Protein AF-A0A2V7YS15-F1 (afdb_monomer)

Nearest PDB structures (foldseek):
  3s1s-assembly1_A  TM=3.510E-01  e=2.056E-02  Bacillus pumilus
  4u0o-assembly1_B  TM=4.362E-01  e=7.128E+00  Thermosynechococcus vestitus BP-1
  8kg8-assembly1_G  TM=2.153E-01  e=8.095E+00  Saccharomyces cerevisiae S288C

Foldseek 3Di:
DDQAAQKFWAFLVGHTAEGEHEDQDPPDDQQNVLVVLLVNLQRHVNRPDHQWYWYDYLQWIFIAGNDHSNHHPPDDRDGGPDIDGCNQQLVVVCPPVPDHSNRDDRVRRSVSVVVLLVCLQVVPVSSPPDPRCVVSCSSVRSHVIDMDGPVVD

Secondary structure (DSSP, 8-state):
--SS-SEEEE-TTS-EEEEEEE---SS--HHHHHHHHHHHHHH-GGG-S-SEEEEE-SSEEEEEES------TTPPPPPPSEEEE-HHHHGGGGTTS---GGG--HHHHHHHHHHHHHHHHTT-GGGG-SHHHHHHTHHHHHTT-EEE-SS--

Radius of gyration: 14.55 Å; Cα contacts (8 Å, |Δi|>4): 277; chains: 1; bounding box: 40×32×36 Å

pLDDT: mean 91.06, std 8.46, range [52.69, 98.38]

Structure (mmCIF, N/CA/C/O backbone):
data_AF-A0A2V7YS15-F1
#
_entry.id   AF-A0A2V7YS15-F1
#
loop_
_atom_site.group_PDB
_atom_site.id
_atom_site.type_symbol
_atom_site.label_atom_id
_atom_site.label_alt_id
_atom_site.label_comp_id
_atom_site.label_asym_id
_atom_site.label_entity_id
_atom_site.label_seq_id
_atom_site.pdbx_PDB_ins_code
_atom_site.Cartn_x
_atom_site.Cartn_y
_atom_site.Cartn_z
_atom_site.occupancy
_atom_site.B_iso_or_equiv
_atom_site.auth_seq_id
_atom_site.auth_comp_id
_atom_site.auth_asym_id
_atom_site.auth_atom_id
_atom_site.pdbx_PDB_model_num
ATOM 1 N N . MET A 1 1 ? 18.930 -5.174 7.131 1.00 52.69 1 MET A N 1
ATOM 2 C CA . MET A 1 1 ? 17.753 -4.620 6.423 1.00 52.69 1 MET A CA 1
ATOM 3 C C . MET A 1 1 ? 16.972 -5.788 5.851 1.00 52.69 1 MET A C 1
ATOM 5 O O . MET A 1 1 ? 17.597 -6.811 5.599 1.00 52.69 1 MET A O 1
ATOM 9 N N . ALA A 1 2 ? 15.646 -5.676 5.733 1.00 61.12 2 ALA A N 1
ATOM 10 C CA . ALA A 1 2 ? 14.860 -6.693 5.038 1.00 61.12 2 ALA A CA 1
ATOM 11 C C . ALA A 1 2 ? 15.300 -6.718 3.570 1.00 61.12 2 ALA A C 1
ATOM 13 O O . ALA A 1 2 ? 15.472 -5.659 2.972 1.00 61.12 2 ALA A O 1
ATOM 14 N N . THR A 1 3 ? 15.557 -7.907 3.036 1.00 79.38 3 THR A N 1
ATOM 15 C CA . THR A 1 3 ? 15.958 -8.116 1.636 1.00 79.38 3 THR A CA 1
ATOM 16 C C . THR A 1 3 ? 14.754 -8.347 0.723 1.00 79.38 3 THR A C 1
ATOM 18 O O . THR A 1 3 ? 14.917 -8.540 -0.480 1.00 79.38 3 THR A O 1
ATOM 21 N N . GLN A 1 4 ? 13.553 -8.379 1.302 1.00 87.06 4 GLN A N 1
ATOM 22 C CA . GLN A 1 4 ? 12.295 -8.706 0.650 1.00 87.06 4 GLN A CA 1
ATOM 23 C C . GLN A 1 4 ? 11.182 -7.791 1.174 1.00 87.06 4 GLN A C 1
ATOM 25 O O . GLN A 1 4 ? 11.241 -7.414 2.349 1.00 87.06 4 GLN A O 1
ATOM 30 N N . PRO A 1 5 ? 10.184 -7.473 0.326 1.00 92.31 5 PRO A N 1
ATOM 31 C CA . PRO A 1 5 ? 8.972 -6.780 0.745 1.00 92.31 5 PRO A CA 1
ATOM 32 C C . PRO A 1 5 ? 8.257 -7.500 1.884 1.00 92.31 5 PRO A C 1
ATOM 34 O O . PRO A 1 5 ? 8.309 -8.726 1.954 1.00 92.31 5 PRO A O 1
ATOM 37 N N . ASP A 1 6 ? 7.530 -6.760 2.721 1.00 95.25 6 ASP A N 1
ATOM 38 C CA . ASP A 1 6 ? 6.666 -7.380 3.733 1.00 95.25 6 ASP A CA 1
ATOM 39 C C . ASP A 1 6 ? 5.538 -8.198 3.065 1.00 95.25 6 ASP A C 1
ATOM 41 O O . ASP A 1 6 ? 5.227 -9.291 3.527 1.00 95.25 6 ASP A O 1
ATOM 45 N N . PHE A 1 7 ? 4.969 -7.732 1.940 1.00 97.00 7 PHE A N 1
ATOM 46 C CA . PHE A 1 7 ? 3.996 -8.509 1.159 1.00 97.00 7 PHE A CA 1
ATOM 47 C C . PHE A 1 7 ? 4.128 -8.313 -0.355 1.00 97.00 7 PHE A C 1
ATOM 49 O O . PHE A 1 7 ? 4.460 -7.235 -0.852 1.00 97.00 7 PHE A O 1
ATOM 56 N N . PHE A 1 8 ? 3.747 -9.346 -1.103 1.00 97.25 8 PHE A N 1
ATOM 57 C CA . PHE A 1 8 ? 3.459 -9.271 -2.532 1.00 97.25 8 PHE A CA 1
ATOM 58 C C . PHE A 1 8 ? 1.961 -9.445 -2.775 1.00 97.25 8 PHE A C 1
ATOM 60 O O . PHE A 1 8 ? 1.339 -10.349 -2.217 1.00 97.25 8 PHE A O 1
ATOM 67 N N . LEU A 1 9 ? 1.394 -8.622 -3.655 1.00 97.62 9 LEU A N 1
ATOM 68 C CA . LEU A 1 9 ? 0.040 -8.788 -4.174 1.00 97.62 9 LEU A CA 1
ATOM 69 C C . LEU A 1 9 ? 0.115 -9.277 -5.617 1.00 97.62 9 LEU A C 1
ATOM 71 O O . LEU A 1 9 ? 0.671 -8.602 -6.485 1.00 97.62 9 LEU A O 1
ATOM 75 N N . TYR A 1 10 ? -0.507 -10.419 -5.875 1.00 97.56 10 TYR A N 1
ATOM 76 C CA . TYR A 1 10 ? -0.712 -10.957 -7.212 1.00 97.56 10 TYR A CA 1
ATOM 77 C C . TYR A 1 10 ? -2.154 -10.731 -7.654 1.00 97.56 10 TYR A C 1
ATOM 79 O O . TYR A 1 10 ? -3.079 -10.913 -6.861 1.00 97.56 10 TYR A O 1
ATOM 87 N N . ASP A 1 11 ? -2.349 -10.372 -8.922 1.00 96.62 11 ASP A N 1
ATOM 88 C CA . ASP A 1 11 ? -3.677 -10.276 -9.524 1.00 96.62 11 ASP A CA 1
ATOM 89 C C . ASP A 1 11 ? -4.343 -11.662 -9.649 1.00 96.62 11 ASP A C 1
ATOM 91 O O . ASP A 1 11 ? -3.733 -12.716 -9.429 1.00 96.62 11 ASP A O 1
ATOM 95 N N . ARG A 1 12 ? -5.619 -11.678 -10.046 1.00 96.56 12 ARG A N 1
ATOM 96 C CA . ARG A 1 12 ? -6.408 -12.912 -10.209 1.00 96.56 12 ARG A CA 1
ATOM 97 C C . ARG A 1 12 ? -5.818 -13.944 -11.184 1.00 96.56 12 ARG A C 1
ATOM 99 O O . ARG A 1 12 ? -6.219 -15.105 -11.141 1.00 96.56 12 ARG A O 1
ATOM 106 N N . ILE A 1 13 ? -4.923 -13.536 -12.092 1.00 96.06 13 ILE A N 1
ATOM 107 C CA . ILE A 1 13 ? -4.258 -14.434 -13.052 1.00 96.06 13 ILE A CA 1
ATOM 108 C C . ILE A 1 13 ? -2.817 -14.772 -12.645 1.00 96.06 13 ILE A C 1
ATOM 110 O O . ILE A 1 13 ? -2.119 -15.455 -13.392 1.00 96.06 13 ILE A O 1
ATOM 114 N N . GLY A 1 14 ? -2.386 -14.353 -11.453 1.00 95.38 14 GLY A N 1
ATOM 115 C CA . GLY A 1 14 ? -1.090 -14.695 -10.874 1.00 95.38 14 GLY A CA 1
ATOM 116 C C . GLY A 1 14 ? 0.060 -13.790 -11.312 1.00 95.38 14 GLY A C 1
ATOM 117 O O . GLY A 1 14 ? 1.216 -14.170 -11.138 1.00 95.38 14 GLY A O 1
ATOM 118 N N . ARG A 1 15 ? -0.213 -12.607 -11.876 1.00 95.88 15 ARG A N 1
ATOM 119 C CA . ARG A 1 15 ? 0.835 -11.621 -12.186 1.00 95.88 15 ARG A CA 1
ATOM 120 C C . ARG A 1 15 ? 1.074 -10.717 -10.990 1.00 95.88 15 ARG A C 1
ATOM 122 O O . ARG A 1 15 ? 0.130 -10.361 -10.291 1.00 95.88 15 ARG A O 1
ATOM 129 N N . LEU A 1 16 ? 2.328 -10.328 -10.774 1.00 96.56 16 LEU A N 1
ATOM 130 C CA . LEU A 1 16 ? 2.676 -9.381 -9.720 1.00 96.56 16 LEU A CA 1
ATOM 131 C C . LEU A 1 16 ? 1.987 -8.035 -9.993 1.00 96.56 16 LEU A C 1
ATOM 133 O O . LEU A 1 16 ? 2.239 -7.404 -11.017 1.00 96.56 16 LEU A O 1
ATOM 137 N N . ALA A 1 17 ? 1.104 -7.627 -9.086 1.00 97.25 17 ALA A N 1
ATOM 138 C CA . ALA A 1 17 ? 0.336 -6.392 -9.181 1.00 97.25 17 ALA A CA 1
ATOM 139 C C . ALA A 1 17 ? 0.932 -5.298 -8.294 1.00 97.25 17 ALA A C 1
ATOM 141 O O . ALA A 1 17 ? 1.083 -4.167 -8.750 1.00 97.25 17 ALA A O 1
ATOM 142 N N . ALA A 1 18 ? 1.310 -5.630 -7.057 1.00 97.88 18 ALA A N 1
ATOM 143 C CA . ALA A 1 18 ? 1.953 -4.682 -6.157 1.00 97.88 18 ALA A CA 1
ATOM 144 C C . ALA A 1 18 ? 3.037 -5.331 -5.293 1.00 97.88 18 ALA A C 1
ATOM 146 O O . ALA A 1 18 ? 2.898 -6.477 -4.861 1.00 97.88 18 ALA A O 1
ATOM 147 N N . VAL A 1 19 ? 4.077 -4.558 -4.991 1.00 97.31 19 VAL A N 1
ATOM 148 C CA . VAL A 1 19 ? 4.956 -4.795 -3.838 1.00 97.31 19 VAL A CA 1
ATOM 149 C C . VAL A 1 19 ? 4.508 -3.893 -2.695 1.00 97.31 19 VAL A C 1
ATOM 151 O O . VAL A 1 19 ? 4.219 -2.714 -2.912 1.00 97.31 19 VAL A O 1
ATOM 154 N N . ILE A 1 20 ? 4.415 -4.447 -1.490 1.00 97.69 20 ILE A N 1
ATOM 155 C CA . ILE A 1 20 ? 3.923 -3.736 -0.315 1.00 97.69 20 ILE A CA 1
ATOM 156 C C . ILE A 1 20 ? 4.985 -3.778 0.774 1.00 97.69 20 ILE A C 1
ATOM 158 O O . ILE A 1 20 ? 5.417 -4.847 1.201 1.00 97.69 20 ILE A O 1
ATOM 162 N N . GLU A 1 21 ? 5.356 -2.596 1.250 1.00 96.88 21 GLU A N 1
ATOM 163 C CA . GLU A 1 21 ? 6.235 -2.417 2.393 1.00 96.88 21 GLU A CA 1
ATOM 164 C C . GLU A 1 21 ? 5.456 -1.801 3.555 1.00 96.88 21 GLU A C 1
ATOM 166 O O . GLU A 1 21 ? 4.699 -0.841 3.390 1.00 96.88 21 GLU A O 1
ATOM 171 N N . VAL A 1 22 ? 5.681 -2.313 4.758 1.00 96.50 22 VAL A N 1
ATOM 172 C CA . VAL A 1 22 ? 5.062 -1.845 5.990 1.00 96.50 22 VAL A CA 1
ATOM 173 C C . VAL A 1 22 ? 6.109 -1.171 6.867 1.00 96.50 22 VAL A C 1
ATOM 175 O O . VAL A 1 22 ? 7.183 -1.693 7.182 1.00 96.50 22 VAL A O 1
ATOM 178 N N . ARG A 1 23 ? 5.803 0.047 7.310 1.00 95.06 23 ARG A N 1
ATOM 179 C CA . ARG A 1 23 ? 6.637 0.790 8.254 1.00 95.06 23 ARG A CA 1
ATOM 180 C C . ARG A 1 23 ? 5.788 1.346 9.371 1.00 95.06 23 ARG A C 1
ATOM 182 O O . ARG A 1 23 ? 5.013 2.272 9.176 1.00 95.06 23 ARG A O 1
ATOM 189 N N . ASN A 1 24 ? 6.035 0.876 10.589 1.00 93.12 24 ASN A N 1
ATOM 190 C CA . ASN A 1 24 ? 5.483 1.501 11.785 1.00 93.12 24 ASN A CA 1
ATOM 191 C C . ASN A 1 24 ? 6.273 2.771 12.159 1.00 93.12 24 ASN A C 1
ATOM 193 O O . ASN A 1 24 ? 7.007 2.812 13.148 1.00 93.12 24 ASN A O 1
ATOM 197 N N . ARG A 1 25 ? 6.181 3.793 11.303 1.00 93.69 25 ARG A N 1
ATOM 198 C CA . ARG A 1 25 ? 6.787 5.116 11.488 1.00 93.69 25 ARG A CA 1
ATOM 199 C C . ARG A 1 25 ? 5.704 6.181 11.363 1.00 93.69 25 ARG A C 1
ATOM 201 O O . ARG A 1 25 ? 4.844 6.086 10.500 1.00 93.69 25 ARG A O 1
ATOM 208 N N . ARG A 1 26 ? 5.768 7.203 12.214 1.00 91.56 26 ARG A N 1
ATOM 209 C CA . ARG A 1 26 ? 4.786 8.298 12.271 1.00 91.56 26 ARG A CA 1
ATOM 210 C C . ARG A 1 26 ? 5.356 9.593 11.739 1.00 91.56 26 ARG A C 1
ATOM 212 O O . ARG A 1 26 ? 6.579 9.732 11.654 1.00 91.56 26 ARG A O 1
ATOM 219 N N . ARG A 1 27 ? 4.463 10.545 11.457 1.00 93.69 27 ARG A N 1
ATOM 220 C CA . ARG A 1 27 ? 4.788 11.884 10.950 1.00 93.69 27 ARG A CA 1
ATOM 221 C C . ARG A 1 27 ? 5.687 11.797 9.721 1.00 93.69 27 ARG A C 1
ATOM 223 O O . ARG A 1 27 ? 6.688 12.502 9.604 1.00 93.69 27 ARG A O 1
ATOM 230 N N . THR A 1 28 ? 5.361 10.845 8.855 1.00 97.00 28 THR A N 1
ATOM 231 C CA . THR A 1 28 ? 6.078 10.591 7.614 1.00 97.00 28 THR A CA 1
ATOM 232 C C . THR A 1 28 ? 5.667 11.607 6.558 1.00 97.00 28 THR A C 1
ATOM 234 O O . THR A 1 28 ? 4.585 12.188 6.624 1.00 97.00 28 THR A O 1
ATOM 237 N N . SER A 1 29 ? 6.543 11.829 5.585 1.00 97.81 29 SER A N 1
ATOM 238 C CA . SER A 1 29 ? 6.294 12.714 4.449 1.00 97.81 29 SER A CA 1
ATOM 239 C C . SER A 1 29 ? 6.491 11.960 3.140 1.00 97.81 29 SER A C 1
ATOM 241 O O . SER A 1 29 ? 7.225 10.970 3.097 1.00 97.81 29 SER A O 1
ATOM 243 N N . SER A 1 30 ? 5.897 12.471 2.061 1.00 98.06 30 SER A N 1
ATOM 244 C CA . SER A 1 30 ? 6.129 11.966 0.703 1.00 98.06 30 SER A CA 1
ATOM 245 C C . SER A 1 30 ? 7.615 11.932 0.317 1.00 98.06 30 SER A C 1
ATOM 247 O O . SER A 1 30 ? 8.061 10.974 -0.307 1.00 98.06 30 SER A O 1
ATOM 249 N N . GLN A 1 31 ? 8.413 12.912 0.759 1.00 98.25 31 GLN A N 1
ATOM 250 C CA . GLN A 1 31 ? 9.863 12.933 0.518 1.00 98.25 31 GLN A CA 1
ATOM 251 C C . GLN A 1 31 ? 10.578 11.761 1.204 1.00 98.25 31 GLN A C 1
ATOM 253 O O . GLN A 1 31 ? 11.361 11.052 0.579 1.00 98.25 31 GLN A O 1
ATOM 258 N N . TRP A 1 32 ? 10.271 11.517 2.481 1.00 98.00 32 TRP A N 1
ATOM 259 C CA . TRP A 1 32 ? 10.825 10.375 3.209 1.00 98.00 32 TRP A CA 1
ATOM 260 C C . TRP A 1 32 ? 10.417 9.042 2.564 1.00 98.00 32 TRP A C 1
ATOM 262 O O . TRP A 1 32 ? 11.222 8.116 2.472 1.00 98.00 32 TRP A O 1
ATOM 272 N N . ALA A 1 33 ? 9.167 8.948 2.108 1.00 98.31 33 ALA A N 1
ATOM 273 C CA . ALA A 1 33 ? 8.634 7.762 1.453 1.00 98.31 33 ALA A CA 1
ATOM 274 C C . ALA A 1 33 ? 9.356 7.487 0.118 1.00 98.31 33 ALA A C 1
ATOM 276 O O . ALA A 1 33 ? 9.746 6.349 -0.150 1.00 98.31 33 ALA A O 1
ATOM 277 N N . ALA A 1 34 ? 9.605 8.537 -0.671 1.00 98.00 34 ALA A N 1
ATOM 278 C CA . ALA A 1 34 ? 10.366 8.485 -1.918 1.00 98.00 34 ALA A CA 1
ATOM 279 C C . ALA A 1 34 ? 11.811 8.022 -1.706 1.00 98.00 34 ALA A C 1
ATOM 281 O O . ALA A 1 34 ? 12.299 7.155 -2.434 1.00 98.00 34 ALA A O 1
ATOM 282 N N . GLU A 1 35 ? 12.485 8.562 -0.689 1.00 96.50 35 GLU A N 1
ATOM 283 C CA . GLU A 1 35 ? 13.842 8.154 -0.318 1.00 96.50 35 GLU A CA 1
ATOM 284 C C . GLU A 1 35 ? 13.881 6.684 0.104 1.00 96.50 35 GLU A C 1
ATOM 286 O O . GLU A 1 35 ? 14.718 5.924 -0.380 1.00 96.50 35 GLU A O 1
ATOM 291 N N . LEU A 1 36 ? 12.935 6.242 0.939 1.00 96.00 36 LEU A N 1
ATOM 292 C CA . LEU A 1 36 ? 12.857 4.843 1.350 1.00 96.00 36 LEU A CA 1
ATOM 293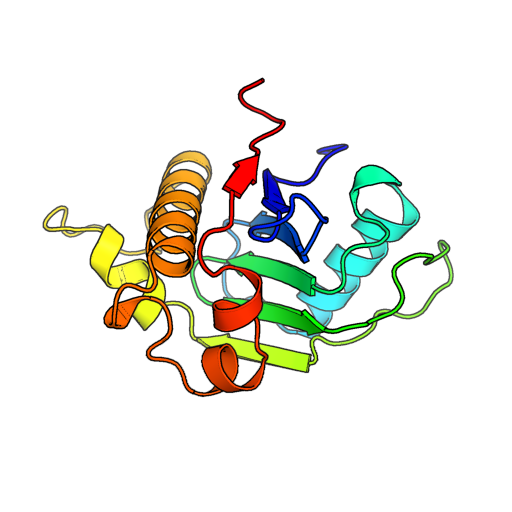 C C . LEU A 1 36 ? 12.653 3.905 0.152 1.00 96.00 36 LEU A C 1
ATOM 295 O O . LEU A 1 36 ? 13.380 2.919 0.032 1.00 96.00 36 LEU A O 1
ATOM 299 N N . ARG A 1 37 ? 11.695 4.205 -0.735 1.00 96.25 37 ARG A N 1
ATOM 300 C CA . ARG A 1 37 ? 11.438 3.405 -1.942 1.00 96.25 37 ARG A CA 1
ATOM 301 C C . ARG A 1 37 ? 12.681 3.330 -2.830 1.00 96.25 37 ARG A C 1
ATOM 303 O O . ARG A 1 37 ? 13.032 2.244 -3.285 1.00 96.25 37 ARG A O 1
ATOM 310 N N . ARG A 1 38 ? 13.367 4.458 -3.050 1.00 95.44 38 ARG A N 1
ATOM 311 C CA . ARG A 1 38 ? 14.607 4.504 -3.841 1.00 95.44 38 ARG A CA 1
ATOM 312 C C . ARG A 1 38 ? 15.696 3.626 -3.235 1.00 95.44 38 ARG A C 1
ATOM 314 O O . ARG A 1 38 ? 16.346 2.895 -3.972 1.00 95.44 38 ARG A O 1
ATOM 321 N N . ASN A 1 39 ? 15.886 3.671 -1.915 1.00 93.88 39 ASN A N 1
ATOM 322 C CA . ASN A 1 39 ? 16.863 2.818 -1.231 1.00 93.88 39 ASN A CA 1
ATOM 323 C C . ASN A 1 39 ? 16.534 1.332 -1.435 1.00 93.88 39 ASN A C 1
ATOM 325 O O . ASN A 1 39 ? 17.396 0.566 -1.840 1.00 93.88 39 ASN A O 1
ATOM 329 N N . LEU A 1 40 ? 15.272 0.939 -1.233 1.00 94.12 40 LEU A N 1
ATOM 330 C CA . LEU A 1 40 ? 14.847 -0.456 -1.387 1.00 94.12 40 LEU A CA 1
ATOM 331 C C . LEU A 1 40 ? 15.037 -0.977 -2.821 1.00 94.12 40 LEU A C 1
ATOM 333 O O . LEU A 1 40 ? 15.526 -2.086 -3.000 1.00 94.12 40 LEU A O 1
ATOM 337 N N . LEU A 1 41 ? 14.698 -0.182 -3.841 1.00 93.81 41 LEU A N 1
ATOM 338 C CA . LEU A 1 41 ? 14.832 -0.581 -5.251 1.00 93.81 41 LEU A CA 1
ATOM 339 C C . LEU A 1 41 ? 16.286 -0.632 -5.743 1.00 93.81 41 LEU A C 1
ATOM 341 O O . LEU A 1 41 ? 16.618 -1.470 -6.590 1.00 93.81 41 LEU A O 1
ATOM 345 N N . ALA A 1 42 ? 17.135 0.262 -5.229 1.00 91.31 42 ALA A N 1
ATOM 346 C CA . ALA A 1 42 ? 18.564 0.265 -5.529 1.00 91.31 42 ALA A CA 1
ATOM 347 C C . ALA A 1 42 ? 19.259 -0.963 -4.922 1.00 91.31 42 ALA A C 1
ATOM 349 O O . ALA A 1 42 ? 20.071 -1.596 -5.595 1.00 91.31 42 ALA A O 1
ATOM 350 N N . ASP A 1 43 ? 18.880 -1.335 -3.696 1.00 89.00 43 ASP A N 1
ATOM 351 C CA . ASP A 1 43 ? 19.565 -2.376 -2.927 1.00 89.00 43 ASP A CA 1
ATOM 352 C C . ASP A 1 43 ? 19.009 -3.791 -3.181 1.00 89.00 43 ASP A C 1
ATOM 354 O O . ASP A 1 43 ? 19.742 -4.773 -3.039 1.00 89.00 43 ASP A O 1
ATOM 358 N N . PHE A 1 44 ? 17.725 -3.927 -3.545 1.00 89.38 44 PHE A N 1
ATOM 359 C CA . PHE A 1 44 ? 17.035 -5.222 -3.553 1.00 89.38 44 PHE A CA 1
ATOM 360 C C . PHE A 1 44 ? 16.193 -5.460 -4.815 1.00 89.38 44 PHE A C 1
ATOM 362 O O . PHE A 1 44 ? 15.164 -4.826 -5.057 1.00 89.38 44 PHE A O 1
ATOM 369 N N . GLU A 1 45 ? 16.580 -6.476 -5.590 1.00 88.88 45 GLU A N 1
ATOM 370 C CA . GLU A 1 45 ? 15.897 -6.873 -6.830 1.00 88.88 45 GLU A CA 1
ATOM 371 C C . GLU A 1 45 ? 14.450 -7.351 -6.603 1.00 88.88 45 GLU A C 1
ATOM 373 O O . GLU A 1 45 ? 13.594 -7.157 -7.463 1.00 88.88 45 GLU A O 1
ATOM 378 N N . ALA A 1 46 ? 14.145 -7.892 -5.418 1.00 88.88 46 ALA A N 1
ATOM 379 C CA . ALA A 1 46 ? 12.817 -8.396 -5.058 1.00 88.88 46 ALA A CA 1
ATOM 380 C C . ALA A 1 46 ? 11.700 -7.332 -5.102 1.00 88.88 46 ALA A C 1
ATOM 382 O O . ALA A 1 46 ? 10.526 -7.685 -5.146 1.00 88.88 46 ALA A O 1
ATOM 383 N N . TYR A 1 47 ? 12.044 -6.041 -5.097 1.00 89.00 47 TYR A N 1
ATOM 384 C CA . TYR A 1 47 ? 11.080 -4.938 -5.154 1.00 89.00 47 TYR A CA 1
ATOM 385 C C . TYR A 1 47 ? 10.739 -4.491 -6.587 1.00 89.00 47 TYR A C 1
ATOM 387 O O . TYR A 1 47 ? 9.924 -3.584 -6.769 1.00 89.00 47 TYR A O 1
ATOM 395 N N . ARG A 1 48 ? 11.374 -5.075 -7.612 1.00 90.62 48 ARG A N 1
ATOM 396 C CA . ARG A 1 48 ? 11.287 -4.596 -8.999 1.00 90.62 48 ARG A CA 1
ATOM 397 C C . ARG A 1 48 ? 10.131 -5.222 -9.783 1.00 90.62 48 ARG A C 1
ATOM 399 O O . ARG A 1 48 ? 9.668 -6.317 -9.480 1.00 90.62 48 ARG A O 1
ATOM 406 N N . GLY A 1 49 ? 9.687 -4.527 -10.832 1.00 89.69 49 GLY A N 1
ATOM 407 C CA . GLY A 1 49 ? 8.769 -5.065 -11.845 1.00 89.69 49 GLY A CA 1
ATOM 408 C C . GLY A 1 49 ? 7.273 -5.041 -11.510 1.00 89.69 49 GLY A C 1
ATOM 409 O O . GLY A 1 49 ? 6.471 -5.411 -12.365 1.00 89.69 49 GLY A O 1
ATOM 410 N N . ALA A 1 50 ? 6.874 -4.597 -10.316 1.00 94.62 50 ALA A N 1
ATOM 411 C CA . ALA A 1 50 ? 5.462 -4.409 -9.990 1.00 94.62 50 ALA A CA 1
ATOM 412 C C . ALA A 1 50 ? 4.925 -3.071 -10.541 1.00 94.62 50 ALA A C 1
ATOM 414 O O . ALA A 1 50 ? 5.5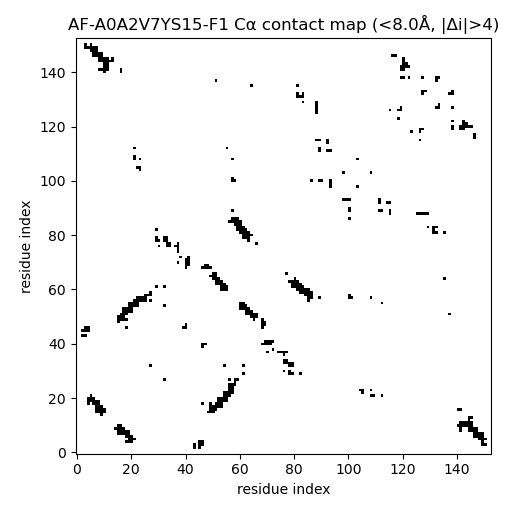89 -2.047 -10.362 1.00 94.62 50 ALA A O 1
ATOM 415 N N . PRO A 1 51 ? 3.715 -3.048 -11.135 1.00 96.50 51 PRO A N 1
ATOM 416 C CA . PRO A 1 51 ? 3.030 -1.809 -11.512 1.00 96.50 51 PRO A CA 1
ATOM 417 C C . PRO A 1 51 ? 2.771 -0.884 -10.322 1.00 96.50 51 PRO A C 1
ATOM 419 O O . PRO A 1 51 ? 2.837 0.333 -10.456 1.00 96.50 51 PRO A O 1
ATOM 422 N N . PHE A 1 52 ? 2.502 -1.449 -9.144 1.00 98.00 52 PHE A N 1
ATOM 423 C CA . PHE A 1 52 ? 2.286 -0.678 -7.929 1.00 98.00 52 PHE A CA 1
ATOM 424 C C . PHE A 1 52 ? 3.386 -0.922 -6.894 1.00 98.00 52 PHE A C 1
ATOM 426 O O . PHE A 1 52 ? 3.782 -2.057 -6.624 1.00 98.00 52 PHE A O 1
ATOM 433 N N . PHE A 1 53 ? 3.833 0.156 -6.256 1.00 97.94 53 PHE A N 1
ATOM 434 C CA . PHE A 1 53 ? 4.591 0.095 -5.008 1.00 97.94 53 PHE A CA 1
ATOM 435 C C . PHE A 1 53 ? 3.758 0.774 -3.930 1.00 97.94 53 PHE A C 1
ATOM 437 O O . PHE A 1 53 ? 3.442 1.954 -4.064 1.00 97.94 53 PHE A O 1
ATOM 444 N N . LEU A 1 54 ? 3.422 0.055 -2.864 1.00 98.12 54 LEU A N 1
ATOM 445 C CA . LEU A 1 54 ? 2.656 0.585 -1.742 1.00 98.12 54 LEU A CA 1
ATOM 446 C C . LEU A 1 54 ? 3.525 0.615 -0.486 1.00 98.12 54 LEU A C 1
ATOM 448 O O . LEU A 1 54 ? 4.024 -0.413 -0.042 1.00 98.12 54 LEU A O 1
ATOM 452 N N . LEU A 1 55 ? 3.659 1.788 0.125 1.00 98.12 55 LEU A N 1
ATOM 453 C CA . LEU A 1 55 ? 4.239 1.939 1.454 1.00 98.12 55 LEU A CA 1
ATOM 454 C C . LEU A 1 55 ? 3.133 2.276 2.452 1.00 98.12 55 LEU A C 1
ATOM 456 O O . LEU A 1 55 ? 2.528 3.347 2.375 1.00 98.12 55 LEU A O 1
ATOM 460 N N . ALA A 1 56 ? 2.907 1.381 3.410 1.00 97.38 56 ALA A N 1
ATOM 461 C CA . ALA A 1 56 ? 1.915 1.553 4.459 1.00 97.38 56 ALA A CA 1
ATOM 462 C C . ALA A 1 56 ? 2.556 2.000 5.777 1.00 97.38 56 ALA A C 1
ATOM 464 O O . ALA A 1 56 ? 3.452 1.341 6.313 1.00 97.38 56 ALA A O 1
ATOM 465 N N . THR A 1 57 ? 2.059 3.104 6.332 1.00 96.50 57 THR A N 1
ATOM 466 C CA . THR A 1 57 ? 2.369 3.577 7.686 1.00 96.50 57 THR A CA 1
ATOM 467 C C . THR A 1 57 ? 1.084 3.783 8.484 1.00 96.50 57 THR A C 1
ATOM 469 O O . THR A 1 57 ? 0.013 3.878 7.887 1.00 96.50 57 THR A O 1
ATOM 472 N N . PRO A 1 58 ? 1.137 3.869 9.827 1.00 94.50 58 PRO A N 1
ATOM 473 C CA . PRO A 1 58 ? -0.076 4.027 10.627 1.00 94.50 58 PRO A CA 1
ATOM 474 C C . PRO A 1 58 ? -0.902 5.270 10.268 1.00 94.50 58 PRO A C 1
ATOM 476 O O . PRO A 1 58 ? -2.107 5.287 10.480 1.00 94.50 58 PRO A O 1
ATOM 479 N N . GLU A 1 59 ? -0.268 6.318 9.736 1.00 94.62 59 GLU A N 1
ATOM 480 C CA . GLU A 1 59 ? -0.934 7.586 9.422 1.00 94.62 59 GLU A CA 1
ATOM 481 C C . GLU A 1 59 ? -1.153 7.784 7.919 1.00 94.62 59 GLU A C 1
ATOM 483 O O . GLU A 1 59 ? -2.045 8.537 7.531 1.00 94.62 59 GLU A O 1
ATOM 488 N N . ARG A 1 60 ? -0.339 7.148 7.067 1.00 96.25 60 ARG A N 1
ATOM 489 C CA . ARG A 1 60 ? -0.296 7.428 5.630 1.00 96.25 60 ARG A CA 1
ATOM 490 C C . ARG A 1 60 ? -0.109 6.170 4.791 1.00 96.25 60 ARG A C 1
ATOM 492 O O . ARG A 1 60 ? 0.668 5.287 5.145 1.00 96.25 60 ARG A O 1
ATOM 499 N N . LEU A 1 61 ? -0.766 6.145 3.636 1.00 96.94 61 LEU A N 1
ATOM 500 C CA . LEU A 1 61 ? -0.384 5.284 2.521 1.00 96.94 61 LEU A CA 1
ATOM 501 C C . LEU A 1 61 ? 0.304 6.142 1.465 1.00 96.94 61 LEU A C 1
ATOM 503 O O . LEU A 1 61 ? -0.184 7.223 1.135 1.00 96.94 61 LEU A O 1
ATOM 507 N N . TYR A 1 62 ? 1.409 5.640 0.928 1.00 98.38 62 TYR A N 1
ATOM 508 C CA . TYR A 1 62 ? 2.083 6.223 -0.226 1.00 98.38 62 TYR A CA 1
ATOM 509 C C . TYR A 1 62 ? 2.077 5.203 -1.352 1.00 98.38 62 TYR A C 1
ATOM 511 O O . TYR A 1 62 ? 2.533 4.072 -1.160 1.00 98.38 62 TYR A O 1
ATOM 519 N N . LEU A 1 63 ? 1.554 5.593 -2.507 1.00 98.31 63 LEU A N 1
ATOM 520 C CA . LEU A 1 63 ? 1.394 4.707 -3.650 1.00 98.31 63 LEU A CA 1
ATOM 521 C C . LEU A 1 63 ? 2.087 5.304 -4.867 1.00 98.31 63 LEU A C 1
ATOM 523 O O . LEU A 1 63 ? 1.847 6.455 -5.227 1.00 98.31 63 LEU A O 1
ATOM 527 N N . TRP A 1 64 ? 2.916 4.487 -5.504 1.00 98.31 64 TRP A N 1
ATOM 528 C CA . TRP A 1 64 ? 3.467 4.755 -6.824 1.00 98.31 64 TRP A CA 1
ATOM 529 C C . TRP A 1 64 ? 2.799 3.834 -7.826 1.00 98.31 64 TRP A C 1
ATOM 531 O O . TRP A 1 64 ? 2.664 2.636 -7.555 1.00 98.31 64 TRP A O 1
ATOM 541 N N . LYS A 1 65 ? 2.434 4.384 -8.977 1.00 97.50 65 LYS A N 1
ATOM 542 C CA . LYS A 1 65 ? 1.816 3.669 -10.086 1.00 97.50 65 LYS A CA 1
ATOM 543 C C . LYS A 1 65 ? 2.681 3.812 -11.329 1.00 97.50 65 LYS A C 1
ATOM 545 O O . LYS A 1 65 ? 2.987 4.917 -11.756 1.00 97.50 65 LYS A O 1
ATOM 550 N N . ASP A 1 66 ? 3.081 2.679 -11.892 1.00 95.94 66 ASP A N 1
ATOM 551 C CA . ASP A 1 66 ? 3.909 2.570 -13.096 1.00 95.94 66 ASP A CA 1
ATOM 552 C C . ASP A 1 66 ? 5.222 3.381 -13.017 1.00 95.94 66 ASP A C 1
ATOM 554 O O . ASP A 1 66 ? 5.823 3.745 -14.029 1.00 95.94 66 ASP A O 1
ATOM 558 N N . ALA A 1 67 ? 5.694 3.658 -11.797 1.00 94.75 67 ALA A N 1
ATOM 559 C CA . ALA A 1 67 ? 6.929 4.388 -11.561 1.00 94.75 67 ALA A CA 1
ATOM 560 C C . ALA A 1 67 ? 8.153 3.492 -11.820 1.00 94.75 67 ALA A C 1
ATOM 562 O O . ALA A 1 67 ? 8.101 2.291 -11.532 1.00 94.75 67 ALA A O 1
ATOM 563 N N . PRO A 1 68 ? 9.297 4.057 -12.255 1.00 93.56 68 PRO A N 1
ATOM 564 C CA . PRO A 1 68 ? 10.515 3.288 -12.506 1.00 93.56 68 PRO A CA 1
ATOM 565 C C . PRO A 1 68 ? 10.908 2.417 -11.310 1.00 93.56 68 PRO A C 1
ATOM 567 O O . PRO A 1 68 ? 10.848 2.863 -10.154 1.00 93.56 68 PRO A O 1
ATOM 570 N N . THR A 1 69 ? 11.284 1.169 -11.590 1.00 92.38 69 THR A N 1
ATOM 571 C CA . THR A 1 69 ? 11.650 0.168 -10.569 1.00 92.38 69 THR A CA 1
ATOM 572 C C . THR A 1 69 ? 13.106 -0.286 -10.684 1.00 92.38 69 THR A C 1
ATOM 574 O O . THR A 1 69 ? 13.684 -0.786 -9.727 1.00 92.38 69 THR A O 1
ATOM 577 N N . ASP A 1 70 ? 13.737 -0.039 -11.823 1.00 88.94 70 ASP A N 1
ATOM 578 C CA . ASP A 1 70 ? 15.140 -0.282 -12.147 1.00 88.94 70 ASP A CA 1
ATOM 579 C C . ASP A 1 70 ? 16.033 0.898 -11.729 1.00 88.94 70 ASP A C 1
ATOM 581 O O . ASP A 1 70 ? 16.838 1.414 -12.500 1.00 88.94 70 ASP A O 1
ATOM 585 N N . LEU A 1 71 ? 15.878 1.344 -10.480 1.00 87.25 71 LEU A N 1
ATOM 586 C CA . LEU A 1 71 ? 16.669 2.447 -9.940 1.00 87.25 71 LEU A CA 1
ATOM 587 C C . LEU A 1 71 ? 18.099 1.997 -9.606 1.00 87.25 71 LEU A C 1
ATOM 589 O O . LEU A 1 71 ? 18.322 0.910 -9.072 1.00 87.25 71 LEU A O 1
ATOM 593 N N . VAL A 1 72 ? 19.058 2.880 -9.883 1.00 84.62 72 VAL A N 1
ATOM 594 C CA . VAL A 1 72 ? 20.464 2.774 -9.451 1.00 84.62 72 VAL A CA 1
ATOM 595 C C . VAL A 1 72 ? 20.752 3.764 -8.319 1.00 84.62 72 VAL A C 1
ATOM 597 O O . VAL A 1 72 ? 19.953 4.671 -8.087 1.00 84.62 72 VAL A O 1
ATOM 600 N N . GLU A 1 73 ? 21.887 3.613 -7.631 1.00 77.88 73 GLU A N 1
ATOM 601 C CA . GLU A 1 73 ? 22.246 4.373 -6.417 1.00 77.88 73 GLU A CA 1
ATOM 602 C C . GLU A 1 73 ? 22.082 5.901 -6.559 1.00 77.88 73 GLU A C 1
ATOM 604 O O . GLU A 1 73 ? 21.503 6.540 -5.679 1.00 77.88 73 GLU A O 1
ATOM 609 N N . ASP A 1 74 ? 22.481 6.466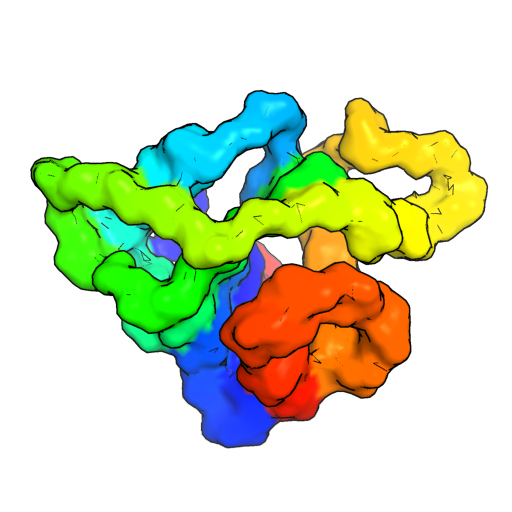 -7.703 1.00 86.31 74 ASP A N 1
ATOM 610 C CA . ASP A 1 74 ? 22.419 7.909 -7.991 1.00 86.31 74 ASP A CA 1
ATOM 611 C C . ASP A 1 74 ? 21.059 8.397 -8.531 1.00 86.31 74 ASP A C 1
ATOM 613 O O . ASP A 1 74 ? 20.899 9.573 -8.871 1.00 86.31 74 ASP A O 1
ATOM 617 N N . SER A 1 75 ? 20.058 7.519 -8.645 1.00 91.19 75 SER A N 1
ATOM 618 C CA . SER A 1 75 ? 18.735 7.917 -9.143 1.00 91.19 75 SER A CA 1
ATOM 619 C C . SER A 1 75 ? 18.036 8.847 -8.143 1.00 91.19 75 SER A C 1
ATOM 621 O O . SER A 1 75 ? 17.984 8.532 -6.948 1.00 91.19 75 SER A O 1
ATOM 623 N N . PRO A 1 76 ? 17.446 9.974 -8.586 1.00 94.12 76 PRO A N 1
ATOM 624 C CA . PRO A 1 76 ? 16.727 10.857 -7.679 1.00 94.12 76 PRO A CA 1
ATOM 625 C C . PRO A 1 76 ? 15.474 10.161 -7.111 1.00 94.12 76 PRO A C 1
ATOM 627 O O . PRO A 1 76 ? 14.829 9.383 -7.822 1.00 94.12 76 PRO A O 1
ATOM 630 N N . PRO A 1 77 ? 15.083 10.443 -5.853 1.00 95.25 77 PRO A N 1
ATOM 631 C CA . PRO A 1 77 ? 13.822 9.959 -5.306 1.00 95.25 77 PRO A CA 1
ATOM 632 C C . PRO A 1 77 ? 12.627 10.462 -6.125 1.00 95.25 77 PRO A C 1
ATOM 634 O O . PRO A 1 77 ? 12.515 11.654 -6.408 1.00 95.25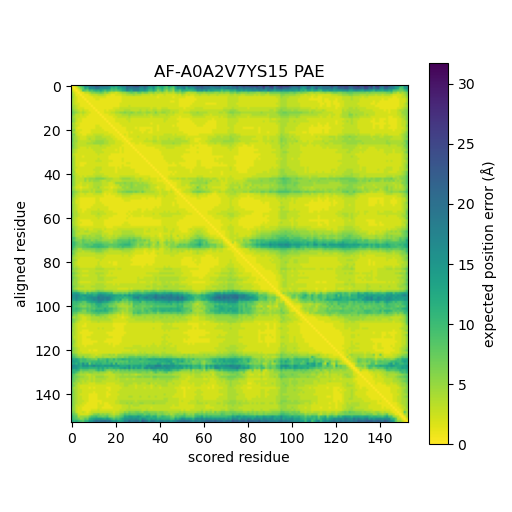 77 PRO A O 1
ATOM 637 N N . VAL A 1 78 ? 11.715 9.554 -6.467 1.00 96.94 78 VAL A N 1
ATOM 638 C CA . VAL A 1 78 ? 10.448 9.878 -7.137 1.00 96.94 78 VAL A CA 1
ATOM 639 C C . VAL A 1 78 ? 9.352 9.950 -6.079 1.00 96.94 78 VAL A C 1
ATOM 641 O O . VAL A 1 78 ? 9.185 9.000 -5.313 1.00 96.94 78 VAL A O 1
ATOM 644 N N . LEU A 1 79 ? 8.616 11.062 -6.018 1.00 98.19 79 LEU A N 1
ATOM 645 C CA . LEU A 1 79 ? 7.487 11.231 -5.094 1.00 98.19 79 LEU A CA 1
ATOM 646 C C . LEU A 1 79 ? 6.339 10.260 -5.429 1.00 98.19 79 LEU A C 1
ATOM 648 O O . LEU A 1 79 ? 6.218 9.864 -6.587 1.00 98.19 79 LEU A O 1
ATOM 652 N N . PRO A 1 80 ? 5.531 9.846 -4.438 1.00 98.19 80 PRO A N 1
ATOM 653 C CA . PRO A 1 80 ? 4.359 9.012 -4.687 1.00 98.19 80 PRO A CA 1
ATOM 654 C C . PRO A 1 80 ? 3.310 9.769 -5.502 1.00 98.19 80 PRO A C 1
ATOM 656 O O . PRO A 1 80 ? 3.129 10.973 -5.321 1.00 98.19 80 PRO A O 1
ATOM 659 N N . ASP A 1 81 ? 2.593 9.045 -6.358 1.00 98.00 81 ASP A N 1
ATOM 660 C CA . ASP A 1 81 ? 1.469 9.579 -7.133 1.00 98.00 81 ASP A CA 1
ATOM 661 C C . ASP A 1 81 ? 0.260 9.862 -6.232 1.00 98.00 81 ASP A C 1
ATOM 663 O O . ASP A 1 81 ? -0.496 10.802 -6.474 1.00 98.00 81 ASP A O 1
ATOM 667 N N . TYR A 1 82 ? 0.108 9.075 -5.159 1.00 97.31 82 TYR A N 1
ATOM 668 C CA . TYR A 1 82 ? -0.952 9.242 -4.168 1.00 97.31 82 TYR A CA 1
ATOM 669 C C . TYR A 1 82 ? -0.387 9.224 -2.743 1.00 97.31 82 TYR A C 1
ATOM 671 O O . TYR A 1 82 ? 0.343 8.306 -2.358 1.00 97.31 82 TYR A O 1
ATOM 679 N N . GLU A 1 83 ? -0.776 10.217 -1.939 1.00 96.50 83 GLU A N 1
ATOM 680 C CA . GLU A 1 83 ? -0.589 10.249 -0.485 1.00 96.50 83 GLU A CA 1
ATOM 681 C C . GLU A 1 83 ? -1.965 10.268 0.184 1.00 96.50 83 GLU A C 1
ATOM 683 O O . GLU A 1 83 ? -2.709 11.240 0.068 1.00 96.50 83 GLU A O 1
ATOM 688 N N . VAL A 1 84 ? -2.292 9.204 0.911 1.00 94.12 84 VAL A N 1
ATOM 689 C CA . VAL A 1 84 ? -3.628 8.998 1.478 1.00 94.12 84 VAL A CA 1
ATOM 690 C C . VAL A 1 84 ? -3.556 9.017 3.001 1.00 94.12 84 VAL A C 1
ATOM 692 O O . VAL A 1 84 ? -2.630 8.459 3.589 1.00 94.12 84 VAL A O 1
ATOM 695 N N . ASP A 1 85 ? -4.517 9.663 3.665 1.00 93.31 85 ASP A N 1
ATOM 696 C CA . ASP A 1 85 ? -4.699 9.511 5.113 1.00 93.31 85 ASP A CA 1
ATOM 697 C C . ASP A 1 85 ? -5.171 8.087 5.431 1.00 93.31 85 ASP A C 1
ATOM 699 O O . ASP A 1 85 ? -6.293 7.706 5.111 1.00 93.31 85 ASP A O 1
ATOM 703 N N . ALA A 1 86 ? -4.306 7.295 6.060 1.00 92.94 86 ALA A N 1
ATOM 704 C CA . ALA A 1 86 ? -4.568 5.881 6.303 1.00 92.94 86 ALA A CA 1
ATOM 705 C C . ALA A 1 86 ? -5.356 5.622 7.592 1.00 92.94 86 ALA A C 1
ATOM 707 O O . ALA A 1 86 ? -5.816 4.504 7.826 1.00 92.94 86 ALA A O 1
ATOM 708 N N . ARG A 1 87 ? -5.526 6.638 8.448 1.00 91.75 87 ARG A N 1
ATOM 709 C CA . ARG A 1 87 ? -6.175 6.464 9.756 1.00 91.75 87 ARG A CA 1
ATOM 710 C C . ARG A 1 87 ? -7.608 5.942 9.622 1.00 91.75 87 ARG A C 1
ATOM 712 O O . ARG A 1 87 ? -7.922 4.979 10.324 1.00 91.75 87 ARG A O 1
ATOM 719 N N . PRO A 1 88 ? -8.468 6.483 8.734 1.00 90.31 88 PRO A N 1
ATOM 720 C CA . PRO A 1 88 ? -9.827 5.968 8.553 1.00 90.31 88 PRO A CA 1
ATOM 721 C C . PRO A 1 88 ? -9.848 4.524 8.048 1.00 90.31 88 PRO A C 1
ATOM 723 O O . PRO A 1 88 ? -10.737 3.765 8.408 1.00 90.31 88 PRO A O 1
ATOM 726 N N . LEU A 1 89 ? -8.840 4.143 7.264 1.00 90.44 89 LEU A N 1
ATOM 727 C CA . LEU A 1 89 ? -8.724 2.828 6.647 1.00 90.44 89 LEU A CA 1
ATOM 728 C C . LEU A 1 89 ? -8.251 1.761 7.639 1.00 90.44 89 LEU A C 1
ATOM 730 O O . LEU A 1 89 ? -8.773 0.652 7.634 1.00 90.44 89 LEU A O 1
ATOM 734 N N . PHE A 1 90 ? -7.322 2.088 8.542 1.00 91.94 90 PHE A N 1
ATOM 735 C CA . PHE A 1 90 ? -6.822 1.129 9.534 1.00 91.94 90 PHE A CA 1
ATOM 736 C C . PHE A 1 90 ? -7.629 1.083 10.836 1.00 91.94 90 PHE A C 1
ATOM 738 O O . PHE A 1 90 ? -7.623 0.059 11.519 1.00 91.94 90 PHE A O 1
ATOM 745 N N . SER A 1 91 ? -8.348 2.154 11.182 1.00 89.62 91 SER A N 1
ATOM 746 C CA . SER A 1 91 ? -9.138 2.227 12.423 1.00 89.62 91 SER A CA 1
ATOM 747 C C . SER A 1 91 ? -10.140 1.073 12.616 1.00 89.62 91 SER A C 1
ATOM 749 O O . SER A 1 91 ? -10.218 0.562 13.737 1.00 89.62 91 SER A O 1
ATOM 751 N N . PRO A 1 92 ? -10.870 0.595 11.585 1.00 89.81 92 PRO A N 1
ATOM 752 C CA . PRO A 1 92 ? -11.810 -0.520 11.731 1.00 89.81 92 PRO A CA 1
ATOM 753 C C . PRO A 1 92 ? -11.163 -1.820 12.238 1.00 89.81 92 PRO A C 1
ATOM 755 O O . PRO A 1 92 ? -11.799 -2.588 12.960 1.00 89.81 92 PRO A O 1
ATOM 758 N N . TYR A 1 93 ? -9.881 -2.042 11.933 1.00 90.56 93 TYR A N 1
ATOM 759 C CA . TYR A 1 93 ? -9.141 -3.253 12.307 1.00 90.56 93 TYR A CA 1
ATOM 760 C C . TYR A 1 93 ? -8.644 -3.252 13.759 1.00 90.56 93 TYR A C 1
ATOM 762 O O . TYR A 1 93 ? -8.201 -4.283 14.261 1.00 90.56 93 TYR A O 1
ATOM 770 N N . LEU A 1 94 ? -8.750 -2.125 14.470 1.00 86.38 94 LEU A N 1
ATOM 771 C CA . LEU A 1 94 ? -8.407 -2.033 15.897 1.00 86.38 94 LEU A CA 1
ATOM 772 C C . LEU A 1 94 ? -9.476 -2.654 16.799 1.00 86.38 94 LEU A C 1
ATOM 774 O O . LEU A 1 94 ? -9.229 -2.936 17.978 1.00 86.38 94 LEU A O 1
ATOM 778 N N . GLY A 1 95 ? -10.672 -2.880 16.250 1.00 77.94 95 GLY A N 1
ATOM 779 C CA . GLY A 1 95 ? -11.808 -3.440 16.964 1.00 77.94 95 GLY A CA 1
ATOM 780 C C . GLY A 1 95 ? -12.181 -2.629 18.209 1.00 77.94 95 GLY A C 1
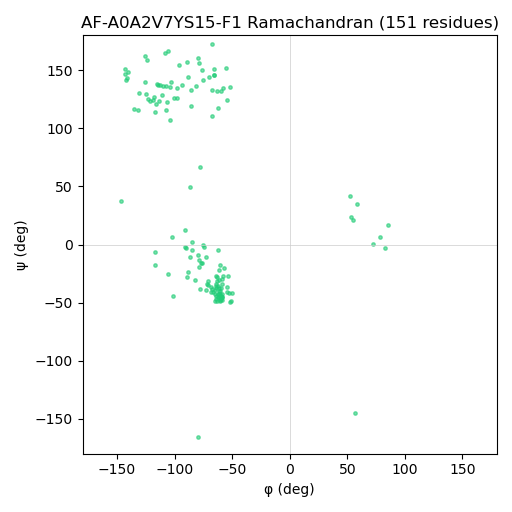ATOM 781 O O . GLY A 1 95 ? -12.072 -1.407 18.253 1.00 77.94 95 GLY A O 1
ATOM 782 N N . ARG A 1 96 ? -12.626 -3.329 19.259 1.00 72.88 96 ARG A N 1
ATOM 783 C CA . ARG A 1 96 ? -13.007 -2.728 20.553 1.00 72.88 96 ARG A CA 1
ATOM 784 C C . ARG A 1 96 ? -11.851 -2.642 21.554 1.00 72.88 96 ARG A C 1
ATOM 786 O O . ARG A 1 96 ? -12.100 -2.410 22.732 1.00 72.88 96 ARG A O 1
ATOM 793 N N . SER A 1 97 ? -10.612 -2.865 21.113 1.00 73.50 97 SER A N 1
ATOM 794 C CA . SER A 1 97 ? -9.435 -2.883 21.997 1.00 73.50 97 SER A CA 1
ATOM 795 C C . SER A 1 97 ? -9.201 -1.544 22.707 1.00 73.50 97 SER A C 1
ATOM 797 O O . SER A 1 97 ? -8.549 -1.506 23.746 1.00 73.50 97 SER A O 1
ATOM 799 N N . GLY A 1 98 ? -9.737 -0.450 22.150 1.00 71.81 98 GLY A N 1
ATOM 800 C CA . GLY A 1 98 ? -9.491 0.910 22.624 1.00 71.81 98 GLY A CA 1
ATOM 801 C C . GLY A 1 98 ? -8.085 1.416 22.297 1.00 71.81 98 GLY A C 1
ATOM 802 O O . GLY A 1 98 ? -7.765 2.548 22.654 1.00 71.81 98 GLY A O 1
ATOM 803 N N . TRP A 1 99 ? -7.261 0.605 21.623 1.00 81.00 99 TRP A N 1
ATOM 804 C CA . TRP A 1 99 ? -5.927 0.996 21.191 1.00 81.00 99 TRP A CA 1
ATOM 805 C C . TRP A 1 99 ? -6.003 2.012 20.072 1.00 81.00 99 TRP A C 1
ATOM 807 O O . TRP A 1 99 ? -6.858 1.935 19.187 1.00 81.00 99 TRP A O 1
ATOM 817 N N . LYS A 1 100 ? -5.059 2.944 20.098 1.00 82.44 100 LYS A N 1
ATOM 818 C CA . LYS A 1 100 ? -4.856 3.874 18.995 1.00 82.44 100 LYS A CA 1
ATOM 819 C C . LYS A 1 100 ? -3.757 3.354 18.076 1.00 82.44 100 LYS A C 1
ATOM 821 O O . LYS A 1 100 ? -2.864 2.641 18.529 1.00 82.44 100 LYS A O 1
ATOM 826 N N . LEU A 1 101 ? -3.767 3.742 16.799 1.00 79.6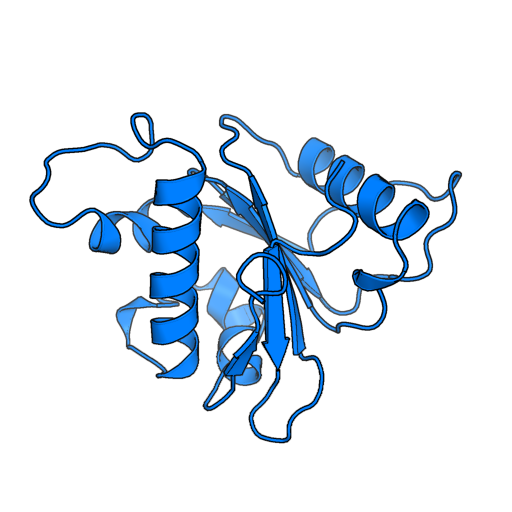9 101 LEU A N 1
ATOM 827 C CA . LEU A 1 101 ? -2.697 3.395 15.845 1.00 79.69 101 LEU A CA 1
ATOM 828 C C . LEU A 1 101 ? -1.310 3.800 16.376 1.00 79.69 101 LEU A C 1
ATOM 830 O O . LEU A 1 101 ? -0.297 3.164 16.086 1.00 79.69 101 LEU A O 1
ATOM 834 N N . GLU A 1 102 ? -1.275 4.821 17.233 1.00 78.00 102 GLU A N 1
ATOM 835 C CA . GLU A 1 102 ? -0.095 5.328 17.915 1.00 78.00 102 GLU A CA 1
ATOM 836 C C . GLU A 1 102 ? 0.412 4.457 19.082 1.00 78.00 102 GLU A C 1
ATOM 838 O O . GLU A 1 102 ? 1.416 4.786 19.720 1.00 78.00 102 GLU A O 1
ATOM 843 N N . GLU A 1 103 ? -0.229 3.345 19.388 1.00 82.56 103 GLU A N 1
ATOM 844 C CA . GLU A 1 103 ? 0.163 2.456 20.491 1.00 82.56 103 GLU A CA 1
ATOM 845 C C . GLU A 1 103 ? 0.579 1.074 19.975 1.00 82.56 103 GLU A C 1
ATOM 847 O O . GLU A 1 103 ? 1.092 0.241 20.717 1.00 82.56 103 GLU A O 1
ATOM 852 N N . ILE A 1 104 ? 0.409 0.846 18.675 1.00 85.88 104 ILE A N 1
ATOM 853 C CA . ILE A 1 104 ? 0.576 -0.454 18.045 1.00 85.88 104 ILE A CA 1
ATOM 854 C C . ILE A 1 104 ? 2.042 -0.669 17.691 1.00 85.88 104 ILE A C 1
ATOM 856 O O . ILE A 1 104 ? 2.689 0.203 17.111 1.00 85.88 104 ILE A O 1
ATOM 860 N N . HIS A 1 105 ? 2.573 -1.843 18.029 1.00 88.44 105 HIS A N 1
ATOM 861 C CA . HIS A 1 105 ? 3.914 -2.275 17.637 1.00 88.44 105 HIS A CA 1
ATOM 862 C C . HIS A 1 105 ? 3.936 -2.805 16.198 1.00 88.44 105 HIS A C 1
ATOM 864 O O . HIS A 1 105 ? 2.908 -3.174 15.638 1.00 88.44 105 HIS A O 1
ATOM 870 N N . ARG A 1 106 ? 5.125 -2.852 15.581 1.00 89.12 106 ARG A N 1
ATOM 871 C CA . ARG A 1 106 ? 5.280 -3.201 14.157 1.00 89.12 106 ARG A CA 1
ATOM 872 C C . ARG A 1 106 ? 4.586 -4.521 13.752 1.00 89.12 106 ARG A C 1
ATOM 874 O O . ARG A 1 106 ? 3.795 -4.442 12.820 1.00 89.12 106 ARG A O 1
ATOM 881 N N . PRO A 1 107 ? 4.762 -5.661 14.452 1.00 90.06 107 PRO A N 1
ATOM 882 C CA . PRO A 1 107 ? 4.115 -6.915 14.043 1.00 90.06 107 PRO A CA 1
ATOM 883 C C . PRO A 1 107 ? 2.583 -6.836 14.050 1.00 90.06 107 PRO A C 1
ATOM 885 O O . PRO A 1 107 ? 1.904 -7.354 13.173 1.00 90.06 107 PRO A O 1
ATOM 888 N N . THR A 1 108 ? 2.009 -6.135 15.029 1.00 91.25 108 THR A N 1
ATOM 889 C CA . THR A 1 108 ? 0.560 -5.918 15.085 1.00 91.25 108 THR A CA 1
ATOM 890 C C . THR A 1 108 ? 0.088 -5.008 13.951 1.00 91.25 108 THR A C 1
ATOM 892 O O . THR A 1 108 ? -0.983 -5.231 13.393 1.00 91.25 108 THR A O 1
ATOM 895 N N . PHE A 1 109 ? 0.885 -4.005 13.577 1.00 93.75 109 PHE A N 1
ATOM 896 C CA . PHE A 1 109 ? 0.566 -3.143 12.443 1.00 93.75 109 PHE A CA 1
ATOM 897 C C . PHE A 1 109 ? 0.624 -3.902 11.106 1.00 93.75 109 PHE A C 1
ATOM 899 O O . PHE A 1 109 ? -0.256 -3.716 10.273 1.00 93.75 109 PHE A O 1
ATOM 906 N N . GLU A 1 110 ? 1.579 -4.817 10.928 1.00 94.69 110 GLU A N 1
ATOM 907 C CA . GLU A 1 110 ? 1.637 -5.711 9.759 1.00 94.69 110 GLU A CA 1
ATOM 908 C C . GLU A 1 110 ? 0.370 -6.572 9.633 1.00 94.69 110 GLU A C 1
ATOM 910 O O . GLU A 1 110 ? -0.198 -6.659 8.548 1.00 94.69 110 GLU A O 1
ATOM 915 N N . LEU A 1 111 ? -0.148 -7.120 10.741 1.00 93.06 111 LEU A N 1
ATOM 916 C CA . LEU A 1 111 ? -1.412 -7.874 10.740 1.00 93.06 111 LEU A CA 1
ATOM 917 C C . LEU A 1 111 ? -2.629 -7.018 10.361 1.00 93.06 111 LEU A C 1
ATOM 919 O O . LEU A 1 111 ? -3.545 -7.508 9.696 1.00 93.06 111 LEU A O 1
ATOM 923 N N . ILE A 1 112 ? -2.650 -5.748 10.772 1.00 94.75 112 ILE A N 1
ATOM 924 C CA . ILE A 1 112 ? -3.699 -4.797 10.379 1.00 94.75 112 ILE A CA 1
ATOM 925 C C . ILE A 1 112 ? -3.642 -4.543 8.873 1.00 94.75 112 ILE A C 1
ATOM 927 O O . ILE A 1 112 ? -4.664 -4.660 8.199 1.00 94.75 112 ILE A O 1
ATOM 931 N N . VAL A 1 113 ? -2.451 -4.259 8.336 1.00 96.06 113 VAL A N 1
ATOM 932 C CA . VAL A 1 113 ? -2.256 -4.058 6.894 1.00 96.06 113 VAL A CA 1
ATOM 933 C C . VAL A 1 113 ? -2.660 -5.311 6.120 1.00 96.06 113 VAL A C 1
ATOM 935 O O . VAL A 1 113 ? -3.401 -5.206 5.148 1.00 96.06 113 VAL A O 1
ATOM 938 N N . LEU A 1 114 ? -2.252 -6.499 6.572 1.00 95.88 114 LEU A N 1
ATOM 939 C CA . LEU A 1 114 ? -2.628 -7.765 5.943 1.00 95.88 114 LEU A CA 1
ATOM 940 C C . LEU A 1 114 ? -4.148 -7.984 5.947 1.00 95.88 114 LEU A C 1
ATOM 942 O O . LEU A 1 114 ? -4.713 -8.400 4.938 1.00 95.88 114 LEU A O 1
ATOM 946 N N . SER A 1 115 ? -4.820 -7.683 7.061 1.00 95.00 115 SER A N 1
ATOM 947 C CA . SER A 1 115 ? -6.284 -7.784 7.164 1.00 95.00 115 SER A CA 1
ATOM 948 C C . SER A 1 115 ? -6.977 -6.845 6.176 1.00 95.00 115 SER A C 1
ATOM 950 O O . SER A 1 115 ? -7.899 -7.259 5.474 1.00 95.00 115 SER A O 1
ATOM 952 N N . TRP A 1 116 ? -6.477 -5.615 6.053 1.00 96.06 116 TRP A N 1
ATOM 953 C CA . TRP A 1 116 ? -6.964 -4.654 5.070 1.00 96.06 116 TRP A CA 1
ATOM 954 C C . TRP A 1 116 ? -6.730 -5.101 3.621 1.00 96.06 116 TRP A C 1
ATOM 956 O O . TRP A 1 116 ? -7.650 -5.047 2.807 1.00 96.06 116 TRP A O 1
ATOM 966 N N . LEU A 1 117 ? -5.542 -5.615 3.294 1.00 96.25 117 LEU A N 1
ATOM 967 C CA . LEU A 1 117 ? -5.245 -6.156 1.962 1.00 96.25 117 LEU A CA 1
ATOM 968 C C . LEU A 1 117 ? -6.184 -7.314 1.592 1.00 96.25 117 LEU A C 1
ATOM 970 O O . LEU A 1 117 ? -6.617 -7.432 0.446 1.00 96.25 117 LEU A O 1
ATOM 974 N N . TRP A 1 118 ? -6.539 -8.160 2.558 1.00 95.75 118 TRP A N 1
ATOM 975 C CA . TRP A 1 118 ? -7.514 -9.224 2.340 1.00 95.75 118 TRP A CA 1
ATOM 976 C C . TRP A 1 118 ? -8.915 -8.699 2.027 1.00 95.75 118 TRP A C 1
ATOM 978 O O . TRP A 1 118 ? -9.608 -9.263 1.177 1.00 95.75 118 TRP A O 1
ATOM 988 N N . ASP A 1 119 ? -9.337 -7.628 2.687 1.00 95.12 119 ASP A N 1
ATOM 989 C CA . ASP A 1 119 ? -10.623 -6.989 2.418 1.00 95.12 119 ASP A CA 1
ATOM 990 C C . ASP A 1 119 ? -10.627 -6.255 1.074 1.00 95.12 119 ASP A C 1
ATOM 992 O O . ASP A 1 119 ? -11.624 -6.311 0.348 1.00 95.12 119 ASP A O 1
ATOM 996 N N . LEU A 1 120 ? -9.489 -5.672 0.688 1.00 94.31 120 LEU A N 1
ATOM 997 C CA . LEU A 1 120 ? -9.260 -5.111 -0.641 1.00 94.31 120 LEU A CA 1
ATOM 998 C C . LEU A 1 120 ? -9.428 -6.182 -1.732 1.00 94.31 120 LEU A C 1
ATOM 1000 O O . LEU A 1 120 ? -10.181 -5.986 -2.686 1.00 94.31 120 LEU A O 1
ATOM 1004 N N . ILE A 1 121 ? -8.809 -7.357 -1.558 1.00 95.94 121 ILE A N 1
ATOM 1005 C CA . ILE A 1 121 ? -8.954 -8.500 -2.478 1.00 95.94 121 ILE A CA 1
ATOM 1006 C C . ILE A 1 121 ? -10.417 -8.937 -2.600 1.00 95.94 121 ILE A C 1
ATOM 1008 O O . ILE A 1 121 ? -10.904 -9.160 -3.712 1.00 95.94 121 ILE A O 1
ATOM 1012 N N . ARG A 1 122 ? -11.127 -9.034 -1.466 1.00 95.00 122 ARG A N 1
ATOM 1013 C CA . ARG A 1 122 ? -12.545 -9.436 -1.399 1.00 95.00 122 ARG A CA 1
ATOM 1014 C C . ARG A 1 122 ? -13.515 -8.357 -1.858 1.00 95.00 122 ARG A C 1
ATOM 1016 O O . ARG A 1 122 ? -14.719 -8.610 -1.874 1.00 95.00 122 ARG A O 1
ATOM 1023 N N . GLN A 1 123 ? -13.017 -7.176 -2.218 1.00 91.38 123 GLN A N 1
ATOM 1024 C CA . GLN A 1 123 ? -13.842 -6.042 -2.612 1.00 91.38 123 GLN A CA 1
ATOM 1025 C C . GLN A 1 123 ? -14.822 -5.624 -1.509 1.00 91.38 123 GLN A C 1
ATOM 1027 O O . GLN A 1 123 ? -15.935 -5.184 -1.805 1.00 91.38 123 GLN A O 1
ATOM 1032 N N . ALA A 1 124 ? -14.415 -5.734 -0.241 1.00 87.56 124 ALA A N 1
ATOM 1033 C CA . ALA A 1 124 ? -15.206 -5.231 0.873 1.00 87.56 124 ALA A CA 1
ATOM 1034 C C . ALA A 1 124 ? -15.444 -3.728 0.687 1.00 87.56 124 ALA A C 1
ATOM 1036 O O . ALA A 1 124 ? -14.533 -2.992 0.305 1.00 87.56 124 ALA A O 1
ATOM 1037 N N . ARG A 1 125 ? -16.681 -3.274 0.905 1.00 76.31 125 ARG A N 1
ATOM 1038 C CA . ARG A 1 125 ? -17.108 -1.901 0.595 1.00 76.31 125 ARG A CA 1
ATOM 1039 C C . ARG A 1 125 ? -16.151 -0.859 1.187 1.00 76.31 125 ARG A C 1
ATOM 1041 O O . ARG A 1 125 ? -15.623 -0.043 0.438 1.00 76.31 125 ARG A O 1
ATOM 1048 N N . ASP A 1 126 ? -15.830 -1.027 2.463 1.00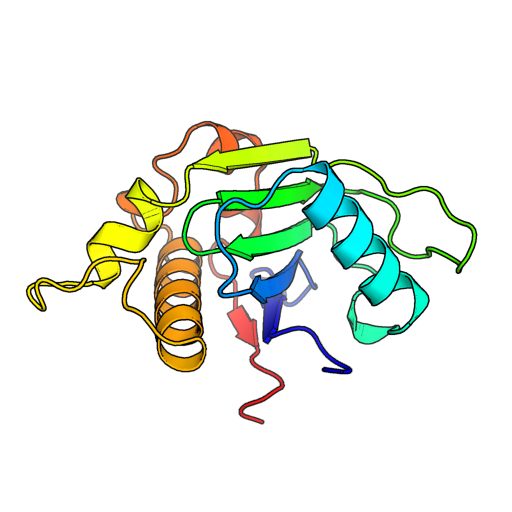 79.25 126 ASP A N 1
ATOM 1049 C CA . ASP A 1 126 ? -15.103 -0.056 3.281 1.00 79.25 126 ASP A CA 1
ATOM 1050 C C . ASP A 1 126 ? -13.577 -0.058 3.027 1.00 79.25 126 ASP A C 1
ATOM 1052 O O . ASP A 1 126 ? -12.871 0.871 3.411 1.00 79.25 126 ASP A O 1
ATOM 1056 N N . ALA A 1 127 ? -13.041 -1.074 2.334 1.00 74.69 127 ALA A N 1
ATOM 1057 C CA . ALA A 1 127 ? -11.595 -1.268 2.160 1.00 74.69 127 ALA A CA 1
ATOM 1058 C C . ALA A 1 127 ? -10.926 -0.267 1.199 1.00 74.69 127 ALA A C 1
ATOM 1060 O O . ALA A 1 127 ? -9.697 -0.210 1.109 1.00 74.69 127 ALA A O 1
ATOM 1061 N N . SER A 1 128 ? -11.702 0.520 0.457 1.00 73.31 128 SER A N 1
ATOM 1062 C CA . SER A 1 128 ? -11.191 1.608 -0.388 1.00 73.31 128 SER A CA 1
ATOM 1063 C C . SER A 1 128 ? -12.174 2.769 -0.453 1.00 73.31 128 SER A C 1
ATOM 1065 O O . SER A 1 128 ? -12.294 3.423 -1.472 1.00 73.31 128 SER A O 1
ATOM 1067 N N . GLU A 1 129 ? -12.863 3.088 0.643 1.00 76.69 129 GLU A N 1
ATOM 1068 C CA . GLU A 1 129 ? -13.753 4.266 0.672 1.00 76.69 129 GLU A CA 1
ATOM 1069 C C . GLU A 1 129 ? -13.033 5.611 0.448 1.00 76.69 129 GLU A C 1
ATOM 1071 O O . GLU A 1 129 ? -13.674 6.656 0.340 1.00 76.69 129 GLU A O 1
ATOM 1076 N N . LEU A 1 130 ? -11.704 5.592 0.352 1.00 81.44 130 LEU A N 1
ATOM 1077 C CA . LEU A 1 130 ? -10.875 6.742 0.032 1.00 81.44 130 LEU A CA 1
ATOM 1078 C C . LEU A 1 130 ? -10.774 6.896 -1.489 1.00 81.44 130 LEU A C 1
ATOM 1080 O O . LEU A 1 130 ? -10.268 6.009 -2.179 1.00 81.44 130 LEU A O 1
ATOM 1084 N N . VAL A 1 131 ? -11.238 8.044 -1.988 1.00 84.50 131 VAL A N 1
ATOM 1085 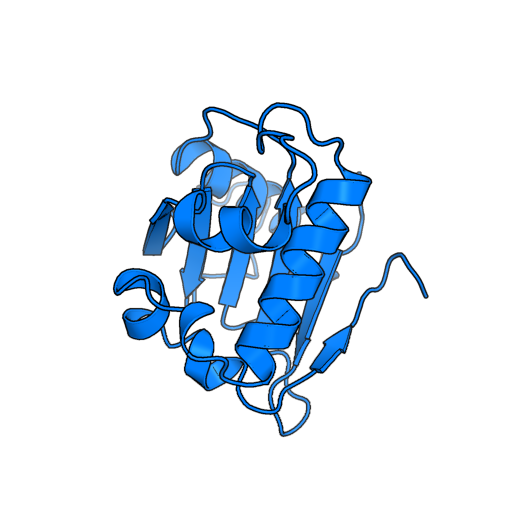C CA . VAL A 1 131 ? -11.322 8.373 -3.421 1.00 84.50 131 VAL A CA 1
ATOM 1086 C C . VAL A 1 131 ? -9.979 8.172 -4.120 1.00 84.50 131 VAL A C 1
ATOM 1088 O O . VAL A 1 131 ? -9.930 7.574 -5.187 1.00 84.50 131 VAL A O 1
ATOM 1091 N N . GLU A 1 132 ? -8.882 8.579 -3.488 1.00 88.94 132 GLU A N 1
ATOM 1092 C CA . GLU A 1 132 ? -7.531 8.463 -4.035 1.00 88.94 132 GLU A CA 1
ATOM 1093 C C . GLU A 1 132 ? -7.112 7.001 -4.276 1.00 88.94 132 GLU A C 1
ATOM 1095 O O . GLU A 1 132 ? -6.422 6.700 -5.251 1.00 88.94 132 GLU A O 1
ATOM 1100 N N . LEU A 1 133 ? -7.540 6.068 -3.416 1.00 85.50 133 LEU A N 1
ATOM 1101 C CA . LEU A 1 133 ? -7.255 4.641 -3.603 1.00 85.50 133 LEU A CA 1
ATOM 1102 C C . LEU A 1 133 ? -8.079 4.045 -4.742 1.00 85.50 133 LEU A C 1
ATOM 1104 O O . LEU A 1 133 ? -7.545 3.242 -5.509 1.00 85.50 1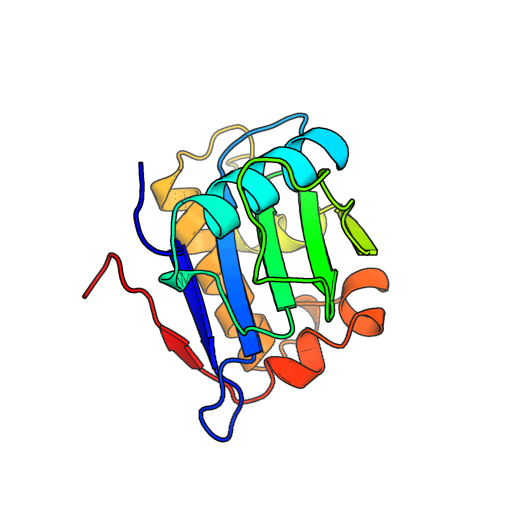33 LEU A O 1
ATOM 1108 N N . GLU A 1 134 ? -9.341 4.447 -4.880 1.00 88.06 134 GLU A N 1
ATOM 1109 C CA . GLU A 1 134 ? -10.186 4.040 -6.009 1.00 88.06 134 GLU A CA 1
ATOM 1110 C C . GLU A 1 134 ? -9.612 4.572 -7.331 1.00 88.06 134 GLU A C 1
ATOM 1112 O O . GLU A 1 134 ? -9.378 3.806 -8.266 1.00 88.06 134 GLU A O 1
ATOM 1117 N N . GLU A 1 135 ? -9.272 5.863 -7.386 1.00 92.25 135 GLU A N 1
ATOM 1118 C CA . GLU A 1 135 ? -8.689 6.517 -8.566 1.00 92.25 135 GLU A CA 1
ATOM 1119 C C . GLU A 1 135 ? -7.341 5.916 -8.981 1.00 92.25 135 GLU A C 1
ATOM 1121 O O . GLU A 1 135 ? -7.007 5.884 -10.170 1.00 92.25 135 GLU A O 1
ATOM 1126 N N . SER A 1 136 ? -6.567 5.394 -8.026 1.00 93.31 136 SER A N 1
ATOM 1127 C CA . SER A 1 136 ? -5.301 4.728 -8.331 1.00 93.31 136 SER A CA 1
ATOM 1128 C C . SER A 1 136 ? -5.472 3.456 -9.173 1.00 93.31 136 SER A C 1
ATOM 1130 O O . SER A 1 136 ? -4.572 3.090 -9.939 1.00 93.31 136 SER A O 1
ATOM 1132 N N . GLY A 1 137 ? -6.626 2.786 -9.077 1.00 94.94 137 GLY A N 1
ATOM 1133 C CA . GLY A 1 137 ? -6.874 1.470 -9.671 1.00 94.94 137 GLY A CA 1
ATOM 1134 C C . GLY A 1 137 ? -6.269 0.300 -8.884 1.00 94.94 137 GLY A C 1
ATOM 1135 O O . GLY A 1 137 ? -6.329 -0.840 -9.348 1.00 94.94 137 GLY A O 1
ATOM 1136 N N . LEU A 1 138 ? -5.705 0.542 -7.692 1.00 95.00 138 LEU A N 1
ATOM 1137 C CA . LEU A 1 138 ? -5.161 -0.514 -6.833 1.00 95.00 138 LEU A CA 1
ATOM 1138 C C . LEU A 1 138 ? -6.244 -1.525 -6.425 1.00 95.00 138 LEU A C 1
ATOM 1140 O O . LEU A 1 138 ? -5.991 -2.729 -6.427 1.00 95.00 138 LEU A O 1
ATOM 1144 N N . ARG A 1 139 ? -7.461 -1.050 -6.119 1.00 93.69 139 ARG A N 1
ATOM 1145 C CA . ARG A 1 139 ? -8.602 -1.911 -5.768 1.00 93.69 139 ARG A CA 1
ATOM 1146 C C . ARG A 1 139 ? -8.950 -2.889 -6.886 1.00 93.69 139 ARG A C 1
ATOM 1148 O O . ARG A 1 139 ? -9.151 -4.076 -6.622 1.00 93.69 139 ARG A O 1
ATOM 1155 N N . ASP A 1 140 ? -8.985 -2.407 -8.123 1.00 94.25 140 ASP A N 1
ATOM 1156 C CA . ASP A 1 140 ? -9.248 -3.237 -9.298 1.00 94.25 140 ASP A CA 1
ATOM 1157 C C . ASP A 1 140 ? -8.115 -4.236 -9.549 1.00 94.25 140 ASP A C 1
ATOM 1159 O O . ASP A 1 140 ? -8.376 -5.402 -9.849 1.00 94.25 140 ASP A O 1
ATOM 1163 N N . ALA A 1 141 ? -6.860 -3.811 -9.376 1.00 95.12 141 ALA A N 1
ATOM 1164 C CA . ALA A 1 141 ? -5.694 -4.682 -9.512 1.00 95.12 141 ALA A CA 1
ATOM 1165 C C . ALA A 1 141 ? -5.663 -5.801 -8.452 1.00 95.12 141 ALA A C 1
ATOM 1167 O O . ALA A 1 141 ? -5.226 -6.916 -8.741 1.00 95.12 141 ALA A O 1
ATOM 1168 N N . ALA A 1 142 ? -6.153 -5.519 -7.241 1.00 95.88 142 ALA A N 1
ATOM 1169 C CA . ALA A 1 142 ? -6.225 -6.474 -6.137 1.00 95.88 142 ALA A CA 1
ATOM 1170 C C . ALA A 1 142 ? -7.392 -7.465 -6.248 1.00 95.88 142 ALA A C 1
ATOM 1172 O O . ALA A 1 142 ? -7.378 -8.507 -5.590 1.00 95.88 142 ALA A O 1
ATOM 1173 N N . LYS A 1 143 ? -8.417 -7.151 -7.045 1.00 95.62 143 LYS A N 1
ATOM 1174 C CA . LYS A 1 143 ? -9.657 -7.924 -7.119 1.00 95.62 143 LYS A CA 1
ATOM 1175 C C . LYS A 1 143 ? -9.415 -9.400 -7.418 1.00 95.62 143 LYS A C 1
ATOM 1177 O O . LYS A 1 143 ? -8.816 -9.742 -8.438 1.00 95.62 143 LYS A O 1
ATOM 1182 N N . ASP A 1 144 ? -9.936 -10.262 -6.541 1.00 95.75 144 ASP A N 1
ATOM 1183 C CA . ASP A 1 144 ? -9.798 -11.724 -6.622 1.00 95.75 144 ASP A CA 1
ATOM 1184 C C . ASP A 1 144 ? -8.328 -12.202 -6.698 1.00 95.75 144 ASP A C 1
ATOM 1186 O O . ASP A 1 144 ? -8.037 -13.308 -7.162 1.00 95.75 144 ASP A O 1
ATOM 1190 N N . GLY A 1 145 ? -7.397 -11.352 -6.259 1.00 96.56 145 GLY A N 1
ATOM 1191 C CA . GLY A 1 145 ? -5.968 -11.612 -6.200 1.00 96.56 145 GLY A CA 1
ATOM 1192 C C . GLY A 1 145 ? -5.546 -12.445 -4.991 1.00 96.56 145 GLY A C 1
ATOM 1193 O O . GLY A 1 145 ? -6.354 -13.088 -4.315 1.00 96.56 145 GLY A O 1
ATOM 1194 N N . ARG A 1 146 ? -4.238 -12.461 -4.721 1.00 97.12 146 ARG A N 1
ATOM 1195 C CA . ARG A 1 146 ? -3.633 -13.214 -3.611 1.00 97.12 146 ARG A CA 1
ATOM 1196 C C . ARG A 1 146 ? -2.496 -12.430 -2.973 1.00 97.12 146 ARG A C 1
ATOM 1198 O O . ARG A 1 146 ? -1.704 -11.820 -3.685 1.00 97.12 146 ARG A O 1
ATOM 1205 N N . ILE A 1 147 ? -2.386 -12.519 -1.649 1.00 96.81 147 ILE A N 1
ATOM 1206 C CA . ILE A 1 147 ? -1.216 -12.040 -0.908 1.00 96.81 147 ILE A CA 1
ATOM 1207 C C . ILE A 1 147 ? -0.224 -13.182 -0.707 1.00 96.81 147 ILE A C 1
ATOM 1209 O O . ILE A 1 147 ? -0.620 -14.297 -0.362 1.00 96.81 147 ILE A O 1
ATOM 1213 N N . PHE A 1 148 ? 1.058 -12.887 -0.896 1.00 94.56 148 PHE A N 1
ATOM 1214 C CA . PHE A 1 148 ? 2.172 -13.725 -0.471 1.00 94.56 148 PHE A CA 1
ATOM 1215 C C . PHE A 1 148 ? 3.015 -12.960 0.555 1.00 94.56 148 PHE A C 1
ATOM 1217 O O . PHE A 1 148 ? 3.425 -11.828 0.299 1.00 94.56 148 PHE A O 1
ATOM 1224 N N . ASP A 1 149 ? 3.245 -13.585 1.706 1.00 90.38 149 ASP A N 1
ATOM 1225 C CA . ASP A 1 149 ? 4.100 -13.096 2.789 1.00 90.38 149 ASP A CA 1
ATOM 1226 C C . ASP A 1 149 ? 5.416 -13.893 2.748 1.00 90.38 149 ASP A C 1
ATOM 1228 O O . ASP A 1 149 ? 5.409 -15.084 3.072 1.00 90.38 149 ASP A O 1
ATOM 1232 N N . PRO A 1 150 ? 6.531 -13.288 2.303 1.00 83.12 150 PRO A N 1
ATOM 1233 C CA . PRO A 1 150 ? 7.813 -13.974 2.212 1.00 83.12 150 PRO A CA 1
ATOM 1234 C C . PRO A 1 150 ? 8.507 -14.135 3.574 1.00 83.12 150 PRO A C 1
ATOM 1236 O O . PRO A 1 150 ? 9.433 -14.933 3.679 1.00 83.12 150 PRO A O 1
ATOM 1239 N N . VAL A 1 151 ? 8.092 -13.393 4.607 1.00 72.69 151 VAL A N 1
ATOM 1240 C CA . VAL A 1 151 ? 8.695 -13.431 5.949 1.00 72.69 151 VAL A CA 1
ATOM 1241 C C . VAL A 1 151 ? 8.137 -14.597 6.769 1.00 72.69 151 VAL A C 1
ATOM 1243 O O . VAL A 1 151 ? 8.840 -15.151 7.613 1.00 72.69 151 VAL A O 1
ATOM 1246 N N . ALA A 1 152 ? 6.886 -14.986 6.515 1.00 64.94 152 ALA A N 1
ATOM 1247 C CA . ALA A 1 152 ? 6.236 -16.132 7.151 1.00 64.94 152 ALA A CA 1
ATOM 1248 C C . ALA A 1 152 ? 6.523 -17.492 6.473 1.00 64.94 152 ALA A C 1
ATOM 1250 O O . ALA A 1 152 ? 6.048 -18.517 6.974 1.00 64.94 152 ALA A O 1
ATOM 1251 N N . ALA A 1 153 ? 7.240 -17.502 5.342 1.00 53.00 153 ALA A N 1
ATOM 1252 C CA . ALA A 1 153 ? 7.499 -18.681 4.504 1.00 53.00 153 ALA A CA 1
ATOM 1253 C C . ALA A 1 153 ? 8.788 -19.445 4.859 1.00 53.00 153 ALA A C 1
ATOM 1255 O O . ALA A 1 153 ? 9.736 -18.838 5.406 1.00 53.00 153 ALA A O 1
#

Solvent-accessible surface area (backbone atoms only — not comparable to full-atom values): 8609 Å² total; per-residue (Å²): 129,83,74,58,50,58,31,38,34,23,21,64,86,68,46,69,36,29,35,30,39,75,41,84,54,74,95,73,48,57,67,60,52,13,46,52,52,45,52,47,30,42,76,21,77,71,62,42,81,33,47,25,44,38,41,41,29,59,55,34,35,36,32,31,69,72,54,90,40,90,45,50,86,88,56,78,62,59,67,50,80,39,81,42,76,25,46,79,67,52,54,71,72,47,64,88,74,78,66,52,73,91,72,59,52,56,74,60,48,48,54,44,52,51,53,46,54,53,31,27,22,70,61,41,77,72,58,49,74,47,65,71,49,50,75,69,41,55,49,68,46,30,38,66,30,48,80,46,51,68,81,85,103

Sequence (153 aa):
MATQPDFFLYDRIGRLAAVIEVRNRRRTSSQWAAELRRNLLADFEAYRGAPFFLLATPERLYLWKDAPTDLVEDSPPVLPDYEVDARPLFSPYLGRSGWKLEEIHRPTFELIVLSWLWDLIRQARDASELVELEESGLRDAAKDGRIFDPVAA

Mean predicted aligned error: 4.14 Å